Protein AF-A0A937QNF1-F1 (afdb_monomer)

Mean predicted aligned error: 4.84 Å

Solvent-accessible surface area (backbone atoms only — not comparable to full-atom values): 3044 Å² total; per-residue (Å²): 138,74,69,44,91,63,94,52,69,67,61,52,52,51,52,50,49,51,26,63,77,69,75,40,54,70,48,78,50,75,39,72,37,46,104,55,82,44,79,44,86,44,68,53,88,72,131

Sequence (47 aa):
MKAIKGISDIERAQVLNYLKSSGLNLGLLLNFGCTSLEIKRMMNSNP

Secondary structure (DSSP, 8-state):
----SS--HHHHHHHHHHHHHHT-SEEEEEE-SSSS-EEEEEE----

Nearest PDB structures (foldseek):
  3pff-assembly1_A  TM=4.387E-01  e=7.771E+00  Homo sapiens
  3mwe-assembly1_B  TM=4.427E-01  e=8.902E+00  Homo sapiens
  3p9a-assembly1_G  TM=3.333E-01  e=7.771E+00  Lederbergvirus P22

Foldseek 3Di:
DDQDADDDVVQLVVVLVVCVVVVHFWDWDWHPNYPDIDIDIHGNPPD

Structure (mmCIF, N/CA/C/O backbone):
data_AF-A0A937QNF1-F1
#
_entry.id   AF-A0A937QNF1-F1
#
loop_
_atom_site.group_PDB
_atom_site.id
_atom_site.type_symbol
_atom_site.label_atom_id
_atom_site.label_alt_id
_atom_site.label_comp_id
_atom_site.label_asym_id
_atom_site.label_entity_id
_atom_site.label_seq_id
_atom_site.pdbx_PDB_ins_code
_atom_site.Ca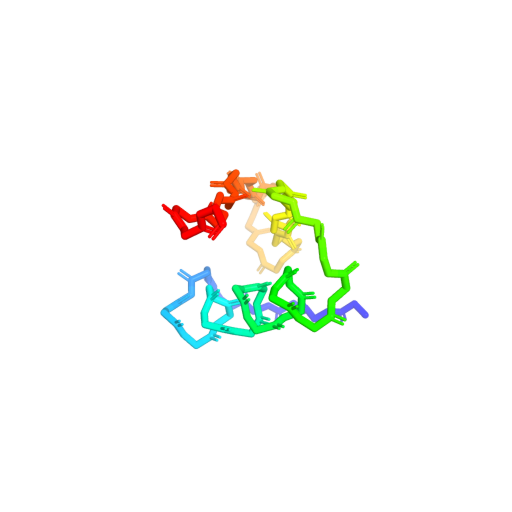rtn_x
_atom_site.Cartn_y
_atom_site.Cartn_z
_atom_site.occupancy
_atom_site.B_iso_or_equiv
_atom_site.auth_seq_id
_atom_site.auth_comp_id
_atom_site.auth_asym_id
_atom_site.auth_atom_id
_atom_site.pdbx_PDB_model_num
ATOM 1 N N . MET A 1 1 ? 4.073 -10.957 -5.210 1.00 47.12 1 MET A N 1
ATOM 2 C CA . MET A 1 1 ? 4.998 -9.809 -5.320 1.00 47.12 1 MET A CA 1
ATOM 3 C C . MET A 1 1 ? 4.723 -9.135 -6.658 1.00 47.12 1 MET A C 1
ATOM 5 O O . MET A 1 1 ? 4.874 -9.795 -7.676 1.00 47.12 1 MET A O 1
ATOM 9 N N . LYS A 1 2 ? 4.186 -7.907 -6.676 1.00 56.56 2 LYS A N 1
ATOM 10 C CA . LYS A 1 2 ? 3.904 -7.182 -7.927 1.00 56.56 2 LYS A CA 1
ATOM 11 C C . LYS A 1 2 ? 5.071 -6.241 -8.223 1.00 56.56 2 LYS A C 1
ATOM 13 O O . LYS A 1 2 ? 5.376 -5.386 -7.400 1.00 56.56 2 LYS A O 1
ATOM 18 N N . ALA A 1 3 ? 5.704 -6.413 -9.378 1.00 63.94 3 ALA A N 1
ATOM 19 C CA . ALA A 1 3 ? 6.673 -5.471 -9.920 1.00 63.94 3 ALA A CA 1
ATOM 20 C C . ALA A 1 3 ? 5.916 -4.508 -10.842 1.00 63.94 3 ALA A C 1
ATOM 22 O O . ALA A 1 3 ? 5.552 -4.869 -11.959 1.00 63.94 3 ALA A O 1
ATOM 23 N N . ILE A 1 4 ? 5.601 -3.319 -10.332 1.00 68.56 4 ILE A N 1
ATOM 24 C CA . ILE A 1 4 ? 4.940 -2.260 -11.099 1.00 68.56 4 ILE A CA 1
ATOM 25 C C . ILE A 1 4 ? 5.928 -1.129 -11.360 1.00 68.56 4 ILE A C 1
ATOM 27 O O . ILE A 1 4 ? 6.834 -0.885 -10.567 1.00 68.56 4 ILE A O 1
ATOM 31 N N . LYS A 1 5 ? 5.722 -0.422 -12.473 1.00 74.00 5 LYS A N 1
ATOM 32 C CA . LYS A 1 5 ? 6.600 0.655 -12.956 1.00 74.00 5 LYS A CA 1
ATOM 33 C C . LYS A 1 5 ? 6.724 1.849 -11.988 1.00 74.00 5 LYS A C 1
ATOM 35 O O . LYS A 1 5 ? 7.553 2.717 -12.217 1.00 74.00 5 LYS A O 1
ATOM 40 N N . GLY A 1 6 ? 5.878 1.903 -10.957 1.00 76.94 6 GLY A N 1
ATOM 41 C CA . GLY A 1 6 ? 5.850 2.918 -9.908 1.00 76.94 6 GLY A CA 1
ATOM 42 C C . GLY A 1 6 ? 4.572 2.809 -9.072 1.00 76.94 6 GLY A C 1
ATOM 43 O O . GLY A 1 6 ? 3.585 2.225 -9.520 1.00 76.94 6 GLY A O 1
ATOM 44 N N . ILE A 1 7 ? 4.572 3.377 -7.863 1.00 83.62 7 ILE A N 1
ATOM 45 C CA . ILE A 1 7 ? 3.371 3.441 -7.011 1.00 83.62 7 ILE A CA 1
ATOM 46 C C . ILE A 1 7 ? 2.382 4.500 -7.532 1.00 83.62 7 ILE A C 1
ATOM 48 O O . ILE A 1 7 ? 2.659 5.702 -7.416 1.00 83.62 7 ILE A O 1
ATOM 52 N N . SER A 1 8 ? 1.199 4.072 -7.984 1.00 87.44 8 SER A N 1
ATOM 53 C CA . SER A 1 8 ? 0.088 4.942 -8.395 1.00 87.44 8 SER A CA 1
ATOM 54 C C . SER A 1 8 ? -0.964 5.113 -7.287 1.00 87.44 8 SER A C 1
ATOM 56 O O . SER A 1 8 ? -0.819 4.603 -6.171 1.00 87.44 8 SER A O 1
ATOM 58 N N . ASP A 1 9 ? -2.029 5.862 -7.573 1.00 88.44 9 ASP A N 1
ATOM 59 C CA . ASP A 1 9 ? -3.140 6.061 -6.636 1.00 88.44 9 ASP A CA 1
ATOM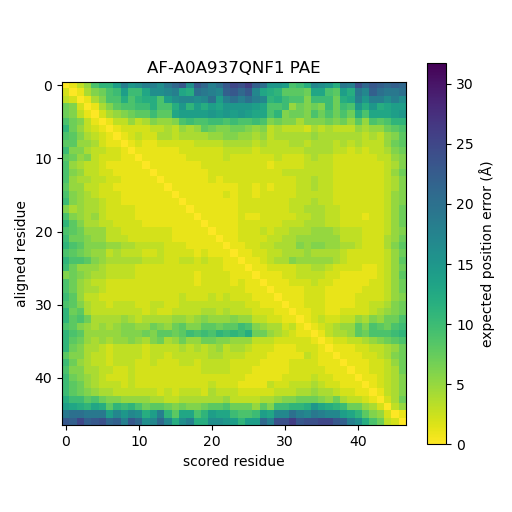 60 C C . ASP A 1 9 ? -3.980 4.793 -6.430 1.00 88.44 9 ASP A C 1
ATOM 62 O O . ASP A 1 9 ? -4.591 4.628 -5.374 1.00 88.44 9 ASP A O 1
ATOM 66 N N . ILE A 1 10 ? -3.944 3.848 -7.377 1.00 90.00 10 ILE A N 1
ATOM 67 C CA . ILE A 1 10 ? -4.653 2.566 -7.269 1.00 90.00 10 ILE A CA 1
ATOM 68 C C . ILE A 1 10 ? -4.059 1.727 -6.133 1.00 90.00 10 ILE A C 1
ATOM 70 O O . ILE A 1 10 ? -4.793 1.237 -5.273 1.00 90.00 10 ILE A O 1
ATOM 74 N N . GLU A 1 11 ? -2.731 1.591 -6.072 1.00 90.19 11 GLU A N 1
ATOM 75 C CA . GLU A 1 11 ? -2.070 0.831 -5.004 1.00 90.19 11 GLU A CA 1
ATOM 76 C C . GLU A 1 11 ? -2.261 1.497 -3.638 1.00 90.19 11 GLU A C 1
ATOM 78 O O . GLU A 1 11 ? -2.449 0.815 -2.630 1.00 90.19 11 GLU A O 1
ATOM 83 N N . ARG A 1 12 ? -2.277 2.835 -3.595 1.00 90.56 12 ARG A N 1
ATOM 84 C CA . ARG A 1 12 ? -2.577 3.585 -2.367 1.00 90.56 12 ARG A CA 1
ATOM 85 C C . ARG A 1 12 ? -3.997 3.316 -1.882 1.00 90.56 12 ARG A C 1
ATOM 87 O O . ARG A 1 12 ? -4.183 3.043 -0.699 1.00 90.56 12 ARG A O 1
ATOM 94 N N . ALA A 1 13 ? -4.980 3.361 -2.782 1.00 91.88 13 ALA A N 1
ATOM 95 C CA . ALA A 1 13 ? -6.377 3.089 -2.460 1.00 91.88 13 ALA A CA 1
ATOM 96 C C . ALA A 1 13 ? -6.572 1.659 -1.934 1.00 91.88 13 ALA A C 1
ATOM 98 O O . ALA A 1 13 ? -7.303 1.456 -0.966 1.00 91.88 13 ALA A O 1
ATOM 99 N N . GLN A 1 14 ? -5.863 0.678 -2.503 1.00 91.81 14 GLN A N 1
ATOM 100 C CA . GLN A 1 14 ? -5.878 -0.698 -2.002 1.00 91.81 14 GLN A CA 1
ATOM 101 C C . GLN A 1 14 ? -5.351 -0.794 -0.570 1.00 91.81 14 GLN A C 1
ATOM 103 O O . GLN A 1 14 ? -6.021 -1.368 0.285 1.00 91.81 14 GLN A O 1
ATOM 108 N N . VAL A 1 15 ? -4.192 -0.192 -0.279 1.00 91.88 15 VAL A N 1
ATOM 109 C CA . VAL A 1 15 ? -3.632 -0.195 1.083 1.00 91.88 15 VAL A CA 1
ATOM 110 C C . VAL A 1 15 ? -4.575 0.490 2.066 1.00 91.88 15 VAL A C 1
ATOM 112 O O . VAL A 1 15 ? -4.819 -0.051 3.138 1.00 91.88 15 VAL A O 1
ATOM 115 N N . LEU A 1 16 ? -5.166 1.630 1.702 1.00 92.75 16 LEU A N 1
ATOM 116 C CA . LEU A 1 16 ? -6.140 2.315 2.556 1.00 92.75 16 LEU A CA 1
ATOM 117 C 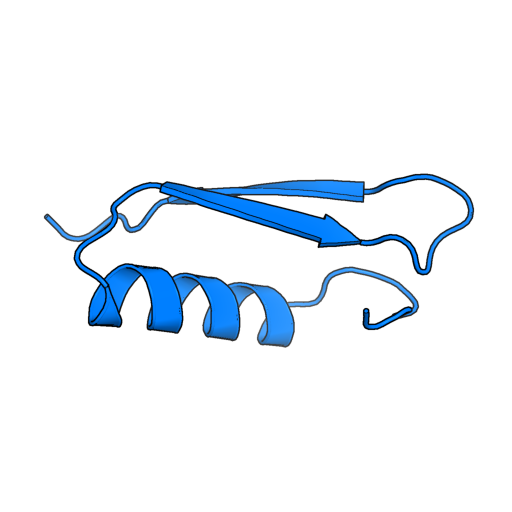C . LEU A 1 16 ? -7.383 1.460 2.831 1.00 92.75 16 LEU A C 1
ATOM 119 O O . LEU A 1 16 ? -7.871 1.450 3.958 1.00 92.75 16 LEU A O 1
ATOM 123 N N . ASN A 1 17 ? -7.876 0.717 1.842 1.00 93.00 17 ASN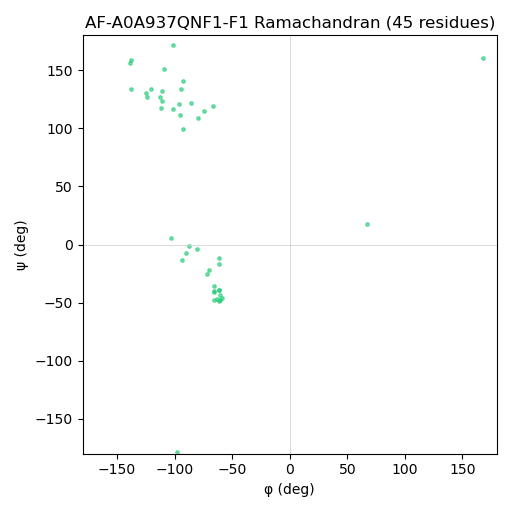 A N 1
ATOM 124 C CA . ASN A 1 17 ? -8.999 -0.198 2.044 1.00 93.00 17 ASN A CA 1
ATOM 125 C C . ASN A 1 17 ? -8.634 -1.345 2.990 1.00 93.00 17 ASN A C 1
ATOM 127 O O . ASN A 1 17 ? -9.426 -1.662 3.873 1.00 93.00 17 ASN A O 1
ATOM 131 N N . TYR A 1 18 ? -7.432 -1.912 2.865 1.00 93.19 18 TYR A N 1
A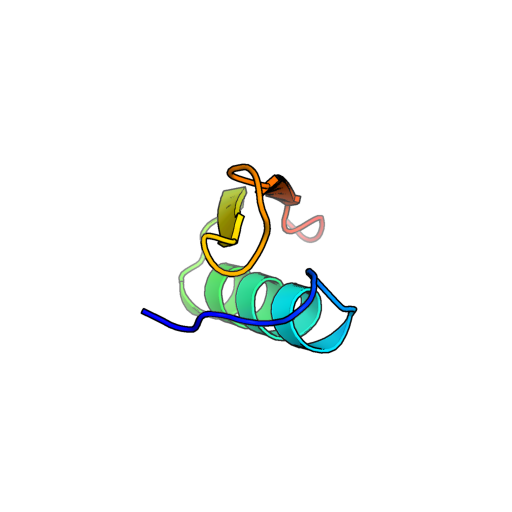TOM 132 C CA . TYR A 1 18 ? -6.963 -2.943 3.791 1.00 93.19 18 TYR A CA 1
ATOM 133 C C . TYR A 1 18 ? -6.770 -2.410 5.209 1.00 93.19 18 TYR A C 1
ATOM 135 O O . TYR A 1 18 ? -7.139 -3.088 6.164 1.00 93.19 18 TYR A O 1
ATOM 143 N N . LEU A 1 19 ? -6.242 -1.194 5.365 1.00 93.69 19 LEU A N 1
ATOM 144 C CA . LEU A 1 19 ? -6.131 -0.536 6.669 1.00 93.69 19 LEU A CA 1
ATOM 145 C C . LEU A 1 19 ? -7.509 -0.368 7.320 1.00 93.69 19 LEU A C 1
ATOM 147 O O . LEU A 1 19 ? -7.699 -0.779 8.461 1.00 93.69 19 LEU A O 1
ATOM 151 N N . LYS A 1 20 ? -8.505 0.104 6.559 1.00 91.44 20 LYS A N 1
ATOM 152 C CA . LYS A 1 20 ? -9.894 0.213 7.030 1.00 91.44 20 LYS A CA 1
ATOM 153 C C . LYS A 1 20 ? -10.495 -1.139 7.419 1.00 91.44 20 LYS A C 1
ATOM 155 O O . LYS A 1 20 ? -11.072 -1.253 8.492 1.00 91.44 20 LYS A O 1
ATOM 160 N N . SER A 1 21 ? -10.360 -2.166 6.576 1.00 94.31 21 SER A N 1
ATOM 161 C CA . SER A 1 21 ? -10.968 -3.480 6.836 1.00 94.31 21 SER A CA 1
ATOM 162 C C . SER A 1 21 ? -10.279 -4.261 7.956 1.00 94.31 21 SER A C 1
ATOM 164 O O . SER A 1 21 ? -10.900 -5.123 8.565 1.00 94.31 21 SER A O 1
ATOM 166 N N . SER A 1 22 ? -8.995 -3.995 8.205 1.00 91.75 22 SER A N 1
ATOM 167 C CA . SER A 1 22 ? -8.221 -4.634 9.279 1.00 91.75 22 SER A CA 1
ATOM 168 C C . SER A 1 22 ? -8.270 -3.875 10.607 1.00 91.75 22 SER A C 1
ATOM 170 O O . SER A 1 22 ? -7.765 -4.385 11.602 1.00 91.75 22 SER A O 1
ATOM 172 N N . GLY A 1 23 ? -8.849 -2.668 10.637 1.00 90.62 23 GLY A N 1
ATOM 173 C CA . GLY A 1 23 ? -8.825 -1.794 11.815 1.00 90.62 23 GLY A CA 1
ATOM 174 C C . GLY A 1 23 ? -7.426 -1.263 12.156 1.00 90.62 23 GLY A C 1
ATOM 175 O O . GLY A 1 23 ? -7.188 -0.821 13.277 1.00 90.62 23 GLY A O 1
ATOM 176 N N . LEU A 1 24 ? -6.481 -1.329 11.212 1.00 92.69 24 LEU A N 1
ATOM 177 C CA . LEU A 1 24 ? -5.116 -0.843 11.392 1.00 92.69 24 LEU A CA 1
ATOM 178 C C . LEU A 1 24 ? -4.992 0.602 10.904 1.00 92.69 24 LEU A C 1
ATOM 180 O O . LEU A 1 24 ? -5.496 0.975 9.848 1.00 92.69 24 LEU A O 1
ATOM 184 N N . ASN A 1 25 ? -4.229 1.412 11.636 1.00 92.31 25 ASN A N 1
ATOM 185 C CA . ASN A 1 25 ? -4.060 2.834 11.317 1.00 92.31 25 ASN A CA 1
ATOM 186 C C . ASN A 1 25 ? -2.837 3.130 10.442 1.00 92.31 25 ASN A C 1
ATOM 188 O O . ASN A 1 25 ? -2.715 4.230 9.903 1.00 92.31 25 ASN A O 1
ATOM 192 N N . LEU A 1 26 ? -1.925 2.166 10.301 1.00 94.06 26 LEU A N 1
ATOM 193 C CA . LEU A 1 26 ? -0.637 2.347 9.642 1.00 94.06 26 LEU A CA 1
ATOM 194 C C . LEU A 1 26 ? -0.306 1.152 8.749 1.00 94.06 26 LEU A C 1
ATOM 196 O O . LEU A 1 26 ? -0.395 0.006 9.179 1.00 94.06 26 LEU A O 1
ATOM 200 N N . GLY A 1 27 ? 0.141 1.437 7.528 1.00 93.25 27 GLY A N 1
ATOM 201 C CA . GLY A 1 27 ? 0.629 0.442 6.578 1.00 93.25 27 GLY A CA 1
ATOM 202 C C . GLY A 1 27 ? 1.868 0.920 5.830 1.00 93.25 27 GLY A C 1
ATOM 203 O O . GLY A 1 27 ? 2.104 2.122 5.684 1.00 93.25 27 GLY A O 1
ATOM 204 N N . LEU A 1 28 ? 2.658 -0.033 5.337 1.00 93.94 28 LEU A N 1
ATOM 205 C CA . LEU A 1 28 ? 3.797 0.221 4.457 1.00 93.94 28 LEU A CA 1
ATOM 206 C C . LEU A 1 28 ? 3.506 -0.349 3.072 1.00 93.94 28 LEU A C 1
ATOM 208 O O . LEU A 1 28 ? 3.188 -1.527 2.928 1.00 93.94 28 LEU A O 1
ATOM 212 N N . LEU A 1 29 ? 3.641 0.495 2.055 1.00 92.69 29 LEU A N 1
ATOM 213 C CA . LEU A 1 29 ? 3.597 0.099 0.657 1.00 92.69 29 LEU A CA 1
ATOM 214 C C . LEU A 1 29 ? 5.027 0.028 0.127 1.00 92.69 29 LEU A C 1
ATOM 216 O O . LEU A 1 29 ? 5.728 1.040 0.094 1.00 92.69 29 LEU A O 1
ATOM 220 N N . LEU A 1 30 ? 5.443 -1.173 -0.264 1.00 91.88 30 LEU A N 1
ATOM 221 C CA . LEU A 1 30 ? 6.777 -1.465 -0.777 1.00 91.88 30 LEU A CA 1
ATOM 222 C C . LEU A 1 30 ? 6.680 -1.801 -2.266 1.00 91.88 30 LEU A C 1
ATOM 224 O O . LEU A 1 30 ? 5.957 -2.728 -2.639 1.00 91.88 30 LEU A O 1
ATOM 228 N N . ASN A 1 31 ? 7.405 -1.070 -3.109 1.00 88.81 31 ASN A N 1
ATOM 229 C CA . ASN A 1 31 ? 7.498 -1.349 -4.538 1.00 88.81 31 ASN A CA 1
ATOM 230 C C . ASN A 1 31 ? 8.908 -1.827 -4.896 1.00 88.81 31 ASN A C 1
ATOM 232 O O . ASN A 1 31 ? 9.879 -1.086 -4.774 1.00 88.81 31 ASN A O 1
ATOM 236 N N . PHE A 1 32 ? 8.989 -3.067 -5.377 1.00 88.62 32 PHE A N 1
ATOM 237 C CA . PHE A 1 32 ? 10.225 -3.718 -5.822 1.00 88.62 32 PHE A CA 1
ATOM 238 C C . PHE A 1 32 ? 10.353 -3.754 -7.356 1.00 88.62 32 PHE A C 1
ATOM 240 O O . PHE A 1 32 ? 11.246 -4.409 -7.880 1.00 88.62 32 PHE A O 1
ATOM 247 N N . GLY A 1 33 ? 9.425 -3.119 -8.084 1.00 84.44 33 GLY A N 1
ATOM 248 C CA . GLY A 1 33 ? 9.396 -3.102 -9.5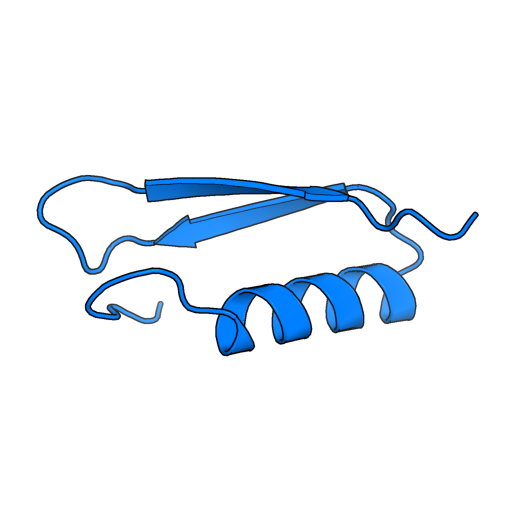50 1.00 84.44 33 GLY A CA 1
ATOM 249 C C . GLY A 1 33 ? 10.211 -1.985 -10.204 1.00 84.44 33 GLY A C 1
ATOM 250 O O . GLY A 1 33 ? 10.252 -1.918 -11.431 1.00 84.44 33 GLY A O 1
ATOM 251 N N . CYS A 1 34 ? 10.840 -1.121 -9.406 1.00 83.38 34 CYS A N 1
ATOM 252 C CA . CYS A 1 34 ? 11.710 -0.041 -9.866 1.00 83.38 34 CYS A CA 1
ATOM 253 C C . CYS A 1 34 ? 13.194 -0.422 -9.715 1.00 83.38 34 CYS A C 1
ATOM 255 O O . CYS A 1 34 ? 13.537 -1.433 -9.105 1.00 83.38 34 CYS A O 1
ATOM 257 N N . THR A 1 35 ? 14.091 0.408 -10.256 1.00 86.00 35 THR A N 1
ATOM 258 C CA . THR A 1 35 ? 15.554 0.247 -10.116 1.00 86.00 35 THR A CA 1
ATOM 259 C C . THR A 1 35 ? 16.036 0.326 -8.665 1.00 86.00 35 THR A C 1
ATOM 261 O O . THR A 1 35 ? 17.141 -0.113 -8.356 1.00 86.00 35 THR A O 1
ATOM 264 N N . SER A 1 36 ? 15.209 0.861 -7.770 1.00 88.81 36 SER A N 1
ATOM 265 C CA . SER A 1 36 ? 15.415 0.897 -6.329 1.00 88.81 36 SER A CA 1
ATOM 266 C C . SER A 1 36 ? 14.108 0.585 -5.595 1.00 88.81 36 SER A C 1
ATOM 268 O O . SER A 1 36 ? 13.015 0.709 -6.152 1.00 88.81 36 SER A O 1
ATOM 270 N N . LEU A 1 37 ? 14.224 0.159 -4.334 1.00 89.94 37 LEU A N 1
ATOM 271 C CA . LEU A 1 37 ? 13.073 -0.072 -3.466 1.00 89.94 37 LEU A CA 1
ATOM 272 C C . LEU A 1 37 ? 12.378 1.259 -3.156 1.00 89.94 37 LEU A C 1
ATOM 274 O O . LEU A 1 37 ? 12.966 2.128 -2.511 1.00 89.94 37 LEU A O 1
ATOM 278 N N . GLU A 1 38 ? 11.112 1.394 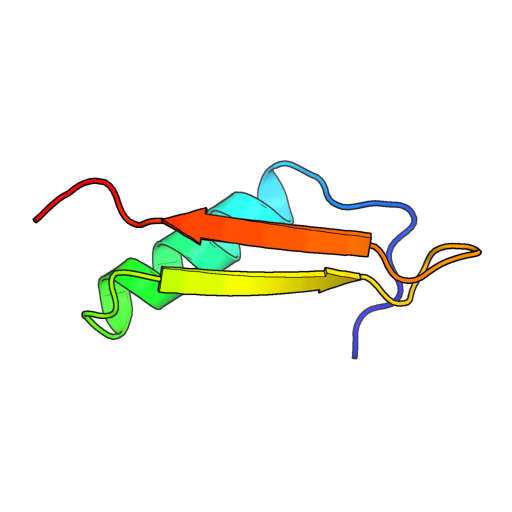-3.546 1.00 91.50 38 GLU A N 1
ATOM 279 C CA . GLU A 1 38 ? 10.285 2.523 -3.115 1.00 91.50 38 GLU A CA 1
ATOM 280 C C . GLU A 1 38 ? 9.474 2.130 -1.881 1.00 91.50 38 GLU A C 1
ATOM 282 O O . GLU A 1 38 ? 8.836 1.074 -1.844 1.00 91.50 38 GLU A O 1
ATOM 287 N N . ILE A 1 39 ? 9.463 3.006 -0.879 1.00 92.62 39 ILE A N 1
ATOM 288 C CA . ILE A 1 39 ? 8.743 2.802 0.378 1.00 92.62 39 ILE A CA 1
ATOM 289 C C . ILE A 1 39 ? 7.795 3.979 0.585 1.00 92.62 39 ILE A C 1
ATOM 291 O O . ILE A 1 39 ? 8.222 5.134 0.574 1.00 92.62 39 ILE A O 1
ATOM 295 N N . LYS A 1 40 ? 6.508 3.702 0.812 1.00 92.19 40 LYS A N 1
ATOM 296 C CA 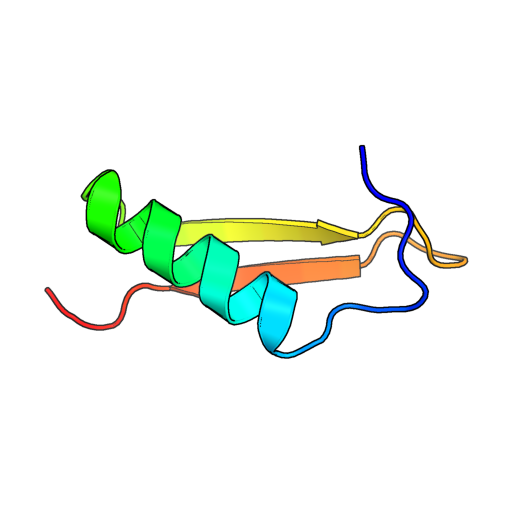. LYS A 1 40 ? 5.520 4.710 1.218 1.00 92.19 40 LYS A CA 1
ATOM 297 C C . LYS A 1 40 ? 4.811 4.314 2.500 1.00 92.19 40 LYS A C 1
ATOM 299 O O . LYS A 1 40 ? 4.276 3.215 2.622 1.00 92.19 40 LYS A O 1
ATOM 304 N N . ARG A 1 41 ? 4.770 5.256 3.439 1.00 94.25 41 ARG A N 1
ATOM 305 C CA . ARG A 1 41 ? 4.006 5.143 4.680 1.00 94.25 41 ARG A CA 1
ATOM 306 C C . ARG A 1 41 ? 2.574 5.606 4.436 1.00 94.25 41 ARG A C 1
ATOM 308 O O . ARG A 1 41 ? 2.360 6.745 4.033 1.00 94.25 41 ARG A O 1
ATOM 315 N N . MET A 1 42 ? 1.615 4.728 4.697 1.00 94.00 42 MET A N 1
ATOM 316 C CA . MET A 1 42 ? 0.186 4.977 4.523 1.00 94.00 42 MET A CA 1
ATOM 317 C C . MET A 1 42 ? -0.480 5.047 5.892 1.00 94.00 42 MET A C 1
ATOM 319 O O . MET A 1 42 ? -0.255 4.174 6.727 1.00 94.00 42 MET A O 1
ATOM 323 N N . MET A 1 43 ? -1.293 6.074 6.121 1.00 92.12 43 MET A N 1
ATOM 324 C CA . MET A 1 43 ? -2.044 6.248 7.361 1.00 92.12 43 MET A CA 1
ATOM 325 C C . MET A 1 43 ? -3.535 6.291 7.051 1.00 92.12 43 MET A C 1
ATOM 327 O O . MET A 1 43 ? -3.949 6.993 6.128 1.00 92.12 43 MET A O 1
ATOM 331 N N . ASN A 1 44 ? -4.330 5.558 7.825 1.00 88.00 44 ASN A N 1
ATOM 332 C CA . ASN A 1 44 ? -5.772 5.749 7.836 1.00 88.00 44 ASN A CA 1
ATOM 333 C C . ASN A 1 44 ? -6.081 6.962 8.725 1.00 88.00 44 ASN A C 1
ATOM 335 O O . ASN A 1 44 ? -5.873 6.911 9.933 1.00 88.00 44 ASN A O 1
ATOM 339 N N . SER A 1 45 ? -6.498 8.074 8.121 1.00 74.38 45 SER A N 1
ATOM 340 C CA . SER A 1 45 ? -6.766 9.335 8.831 1.00 74.38 45 SER A CA 1
ATOM 341 C C . SER A 1 45 ? -8.131 9.383 9.520 1.00 74.38 45 SER A C 1
ATOM 343 O O . SER A 1 45 ? -8.420 10.373 10.184 1.00 74.38 45 SER A O 1
ATOM 345 N N . ASN A 1 46 ? -8.965 8.353 9.355 1.00 62.78 46 ASN A N 1
ATOM 346 C CA . ASN A 1 46 ? -10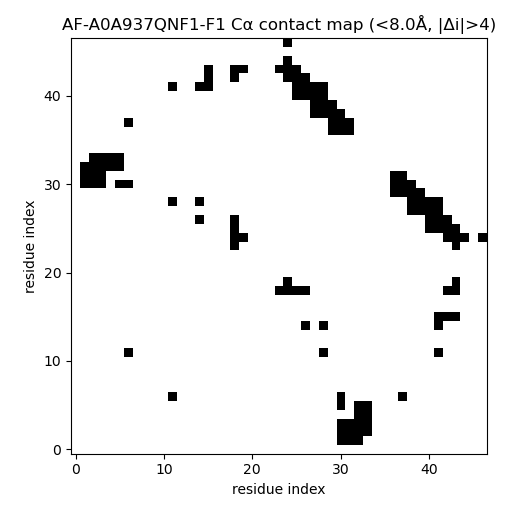.234 8.244 10.066 1.00 62.78 46 ASN A CA 1
ATOM 347 C C . ASN A 1 46 ? -10.037 7.376 11.322 1.00 62.78 46 ASN A C 1
ATOM 349 O O . ASN A 1 46 ? -9.767 6.183 11.144 1.00 62.78 46 ASN A O 1
ATOM 353 N N . PRO A 1 47 ? -10.127 7.954 12.537 1.00 55.19 47 PRO A N 1
ATOM 354 C CA . PRO A 1 47 ? -10.227 7.187 13.776 1.00 55.19 47 PRO A CA 1
ATOM 355 C C . PRO A 1 47 ? -11.546 6.411 13.871 1.00 55.19 47 PRO A C 1
ATOM 357 O O . PRO A 1 47 ? -12.527 6.802 13.191 1.00 55.19 47 PRO A O 1
#

pLDDT: mean 85.78, std 11.51, range [47.12, 94.31]

Radius of gyration: 11.16 Å; Cα contacts (8 Å, |Δi|>4): 64; chains: 1; bounding box: 26×19×27 Å